Protein AF-A0A535WWK4-F1 (afdb_monomer_lite)

Foldseek 3Di:
DAEACLVQFDPPDLQTHGDPPSCVVLVVCVVQLPDDDPDDDDYYYPHDHNSCVVSPDDPDHDDDDDDDDPVRVVVVCPPDHPPPDDPDD

Sequence (89 aa):
MLDNFETLLEPGQREGRYRDGYAGYGSLLQAIGEARHQSCLVVTSREAPPELAVLGGGAVRTLELGGLGVPEGQVLLAGDVIEVRLEAE

Secondary structure (DSSP, 8-state):
-B--GGGGBPTT-TT-PBPTT-THHHHHHHHHHHS--SS---B--SS--TTHHHH-BTTB-----PPPPHHHHHHHHHSS---------

pLDDT: mean 86.64, std 13.04, range [45.59, 95.75]

Structure (mmCIF, N/CA/C/O backbone):
data_AF-A0A535WWK4-F1
#
_entry.id   AF-A0A535WWK4-F1
#
loop_
_atom_site.group_PDB
_atom_site.id
_atom_site.type_symbol
_atom_site.label_atom_id
_atom_site.label_alt_id
_atom_site.label_comp_id
_atom_site.label_asym_id
_atom_site.label_entity_id
_atom_site.label_seq_id
_atom_site.pdbx_PDB_ins_code
_atom_site.Cartn_x
_atom_site.Cartn_y
_atom_site.Cartn_z
_atom_site.occupancy
_atom_site.B_iso_or_equiv
_atom_site.auth_seq_id
_atom_site.auth_comp_id
_atom_site.auth_asym_id
_atom_site.auth_atom_id
_atom_site.pdbx_PDB_model_num
ATOM 1 N N . MET A 1 1 ? -1.744 -9.571 4.328 1.00 92.38 1 MET A N 1
ATOM 2 C CA . MET A 1 1 ? -1.290 -8.719 3.213 1.00 92.38 1 MET A CA 1
ATOM 3 C C . MET A 1 1 ? -2.403 -8.696 2.187 1.00 92.38 1 MET A C 1
ATOM 5 O O . MET A 1 1 ? -2.993 -9.748 1.970 1.00 92.38 1 MET A O 1
ATOM 9 N N . LEU A 1 2 ? -2.726 -7.526 1.645 1.00 95.62 2 LEU A N 1
ATOM 10 C CA . LEU A 1 2 ? -3.687 -7.356 0.556 1.00 95.62 2 LEU A CA 1
ATOM 11 C C . LEU A 1 2 ? -2.927 -6.804 -0.645 1.00 95.62 2 LEU A C 1
ATOM 13 O O . LEU A 1 2 ? -2.278 -5.768 -0.511 1.00 95.62 2 LEU A O 1
ATOM 17 N N . ASP A 1 3 ? -2.990 -7.515 -1.766 1.00 95.62 3 ASP A N 1
ATOM 18 C CA . ASP A 1 3 ? -2.324 -7.123 -3.005 1.00 95.62 3 ASP A CA 1
ATOM 19 C C . ASP A 1 3 ? -3.328 -6.609 -4.033 1.00 95.62 3 ASP A C 1
ATOM 21 O O . ASP A 1 3 ? -4.500 -6.992 -3.997 1.00 95.62 3 ASP A O 1
ATOM 25 N N . ASN A 1 4 ? -2.868 -5.717 -4.910 1.00 94.62 4 ASN A N 1
ATOM 26 C CA . ASN A 1 4 ? -3.678 -5.041 -5.920 1.00 94.62 4 ASN A CA 1
ATOM 27 C C . ASN A 1 4 ? -4.961 -4.413 -5.352 1.00 94.62 4 ASN A C 1
ATOM 29 O O . ASN A 1 4 ? -6.057 -4.586 -5.898 1.00 94.62 4 ASN A O 1
ATOM 33 N N . PHE A 1 5 ? -4.849 -3.688 -4.237 1.00 95.00 5 PHE A N 1
ATOM 34 C CA . PHE A 1 5 ? -6.010 -3.127 -3.543 1.00 95.00 5 PHE A CA 1
ATOM 35 C C . PHE A 1 5 ? -6.812 -2.137 -4.404 1.00 95.00 5 PHE A C 1
ATOM 37 O O . PHE A 1 5 ? -8.024 -2.020 -4.232 1.00 95.00 5 PHE A O 1
ATOM 44 N N . GLU A 1 6 ? -6.188 -1.495 -5.397 1.00 93.50 6 GLU A N 1
ATOM 45 C CA . GLU A 1 6 ? -6.875 -0.628 -6.359 1.00 93.50 6 GLU A CA 1
ATOM 46 C C . GLU A 1 6 ? -8.004 -1.343 -7.122 1.00 93.50 6 GLU A C 1
ATOM 48 O O . GLU A 1 6 ? -8.925 -0.702 -7.617 1.00 93.50 6 GLU A O 1
ATOM 53 N N . THR A 1 7 ? -7.989 -2.680 -7.194 1.00 94.00 7 THR A N 1
ATOM 54 C CA . THR A 1 7 ? -9.058 -3.466 -7.838 1.00 94.00 7 THR A CA 1
ATOM 55 C C . THR A 1 7 ? -10.409 -3.333 -7.135 1.00 94.00 7 THR A C 1
ATOM 57 O O . THR A 1 7 ? -11.448 -3.569 -7.757 1.00 94.00 7 THR A O 1
ATOM 60 N N . LEU A 1 8 ? -10.405 -2.925 -5.863 1.00 94.44 8 LEU A N 1
ATOM 61 C CA . LEU A 1 8 ? -11.601 -2.656 -5.067 1.00 94.44 8 LEU A CA 1
ATOM 62 C C . LEU A 1 8 ? -12.160 -1.249 -5.317 1.00 94.44 8 LEU A C 1
ATOM 64 O O . LEU A 1 8 ? -13.294 -0.960 -4.928 1.00 94.44 8 LEU A O 1
ATOM 68 N N . LEU A 1 9 ? -11.377 -0.381 -5.962 1.00 92.81 9 LEU A N 1
ATOM 69 C CA . LEU A 1 9 ? -11.729 1.000 -6.256 1.00 92.81 9 LEU A CA 1
ATOM 70 C C . LEU A 1 9 ? -12.325 1.129 -7.668 1.00 92.81 9 LEU A C 1
ATOM 72 O O . LEU A 1 9 ? -12.0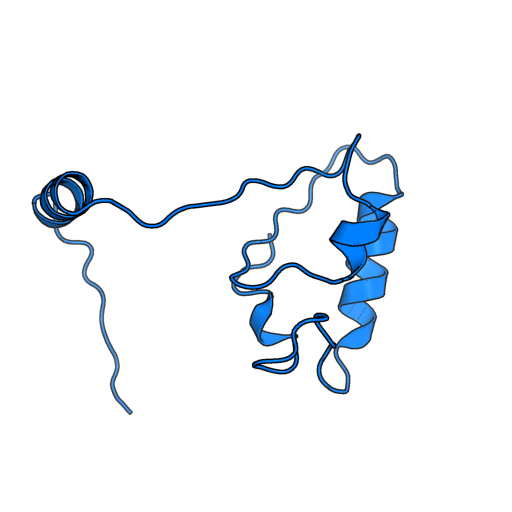91 0.317 -8.575 1.00 92.81 9 LEU A O 1
ATOM 76 N N . GLU A 1 10 ? -13.174 2.133 -7.845 1.00 91.75 10 GLU A N 1
ATOM 77 C CA . GLU A 1 10 ? -13.706 2.559 -9.131 1.00 91.75 10 GLU A CA 1
ATOM 78 C C . GLU A 1 10 ? -12.561 3.144 -9.977 1.00 91.75 10 GLU A C 1
ATOM 80 O O . GLU A 1 10 ? -11.946 4.129 -9.563 1.00 91.75 10 GLU A O 1
ATOM 85 N N . PRO A 1 11 ? -12.268 2.577 -11.163 1.00 85.25 11 PRO A N 1
ATOM 86 C CA . PRO A 1 11 ? -11.137 3.020 -11.971 1.00 85.25 11 PRO A CA 1
ATOM 87 C C . PRO A 1 11 ? -11.249 4.489 -12.384 1.00 85.25 11 PRO A C 1
ATOM 89 O O . PRO A 1 11 ? -12.295 4.935 -12.859 1.00 85.25 11 PRO A O 1
ATOM 92 N N . GLY A 1 12 ? -10.141 5.225 -12.283 1.00 76.44 12 GLY A N 1
ATOM 93 C CA . GLY A 1 12 ? -10.033 6.591 -12.804 1.00 76.44 12 GLY A CA 1
ATOM 94 C C . GLY A 1 12 ? -10.708 7.667 -11.948 1.00 76.44 12 GLY A C 1
ATOM 95 O O . GLY A 1 12 ? -10.742 8.829 -12.358 1.00 76.44 12 GLY A O 1
ATOM 96 N N . GLN A 1 13 ? -11.216 7.317 -10.763 1.00 74.50 13 GLN A N 1
ATOM 97 C CA . GLN A 1 13 ? -11.728 8.288 -9.801 1.00 74.50 13 GLN A CA 1
ATOM 98 C C . GLN A 1 13 ? -10.591 8.860 -8.954 1.00 74.50 13 GLN A C 1
ATOM 100 O O . GLN A 1 13 ? -9.922 8.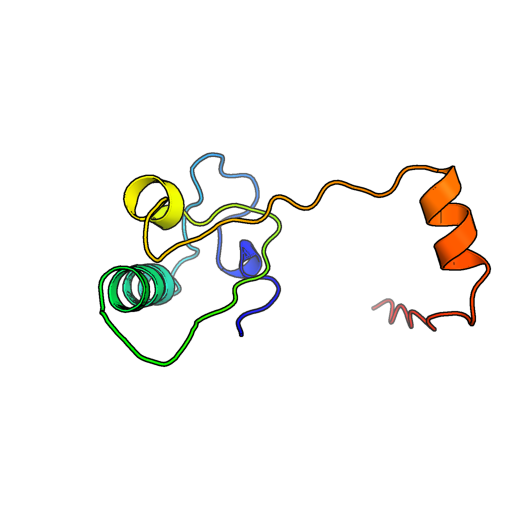150 -8.212 1.00 74.50 13 GLN A O 1
ATOM 105 N N . ARG A 1 14 ? -10.409 10.182 -9.013 1.00 65.12 14 ARG A N 1
ATOM 106 C CA . ARG A 1 14 ? -9.338 10.893 -8.287 1.00 65.12 14 ARG A CA 1
ATOM 107 C C . ARG A 1 14 ? -9.428 10.777 -6.764 1.00 65.12 14 ARG A C 1
ATOM 109 O O . ARG A 1 14 ? -8.417 10.944 -6.095 1.00 65.12 14 ARG A O 1
ATOM 116 N N . GLU A 1 15 ? -10.628 10.544 -6.240 1.00 68.12 15 GLU A N 1
ATOM 117 C CA . GLU A 1 15 ? -10.912 10.527 -4.800 1.00 68.12 15 GLU A CA 1
ATOM 118 C C . GLU A 1 15 ? -11.017 9.104 -4.224 1.00 68.12 15 GLU A C 1
ATOM 120 O O . GLU A 1 15 ? -11.363 8.953 -3.058 1.00 68.12 15 GLU A O 1
ATOM 125 N N . GLY A 1 16 ? -10.698 8.064 -5.012 1.00 75.75 16 GLY A N 1
ATOM 126 C CA . GLY A 1 16 ? -10.659 6.678 -4.538 1.00 75.75 16 GLY A CA 1
ATOM 127 C C . GLY A 1 16 ? -12.012 6.204 -4.005 1.00 75.75 16 GLY A C 1
ATOM 128 O O . GLY A 1 16 ? -12.183 5.998 -2.809 1.00 75.75 16 GLY A O 1
ATOM 129 N N . ARG A 1 17 ? -13.008 6.034 -4.880 1.00 89.38 17 ARG A N 1
ATOM 130 C CA . ARG A 1 17 ? -14.313 5.490 -4.479 1.00 89.38 17 ARG A CA 1
ATOM 131 C C . ARG A 1 17 ? -14.292 3.966 -4.549 1.00 89.38 17 ARG A C 1
ATOM 133 O O . ARG A 1 17 ? -13.824 3.416 -5.534 1.00 89.38 17 ARG A O 1
ATOM 140 N N . TYR A 1 18 ? -14.833 3.279 -3.546 1.00 93.75 18 TYR A N 1
ATOM 141 C CA . TYR A 1 18 ? -15.005 1.824 -3.607 1.00 93.75 18 TYR A CA 1
ATOM 142 C C . TYR A 1 18 ? -16.082 1.428 -4.618 1.00 93.75 18 TYR A C 1
ATOM 144 O O . TYR A 1 18 ? -17.129 2.070 -4.703 1.00 93.75 18 TYR A O 1
ATOM 152 N N . ARG A 1 19 ? -15.853 0.313 -5.315 1.00 94.12 19 ARG A N 1
ATOM 153 C CA . ARG A 1 19 ? -16.884 -0.359 -6.109 1.00 94.12 19 ARG A CA 1
ATOM 154 C C . ARG A 1 19 ? -18.028 -0.830 -5.212 1.00 94.12 19 ARG A C 1
ATOM 156 O O . ARG A 1 19 ? -17.832 -1.131 -4.029 1.00 94.12 19 ARG A O 1
ATOM 163 N N . ASP A 1 20 ? -19.213 -0.962 -5.798 1.00 93.50 20 ASP A N 1
ATOM 164 C CA . ASP A 1 20 ? -20.388 -1.466 -5.090 1.00 93.50 20 ASP A CA 1
ATOM 165 C C . ASP A 1 20 ? -20.101 -2.821 -4.424 1.00 93.50 20 ASP A C 1
ATOM 167 O O . ASP A 1 20 ? -19.547 -3.738 -5.030 1.00 93.50 20 ASP A O 1
ATOM 171 N N . GLY A 1 21 ? -20.453 -2.928 -3.141 1.00 95.00 21 GLY A N 1
ATOM 172 C CA . GLY A 1 21 ? -20.200 -4.115 -2.319 1.00 95.00 21 GLY A CA 1
ATOM 173 C C . GLY A 1 21 ? -18.829 -4.166 -1.635 1.00 95.00 21 GLY A C 1
ATOM 174 O O . GLY A 1 21 ? -18.650 -4.985 -0.736 1.00 95.00 21 GLY A O 1
ATOM 175 N N . TYR A 1 22 ? -17.890 -3.273 -1.968 1.00 95.62 22 TYR A N 1
ATOM 176 C CA . TYR A 1 22 ? -16.530 -3.294 -1.407 1.00 95.62 22 TYR A CA 1
ATOM 177 C C . TYR A 1 22 ? -16.264 -2.257 -0.312 1.00 95.62 22 TYR A C 1
ATOM 179 O O . TYR A 1 22 ? -15.199 -2.284 0.299 1.00 95.62 22 TYR A O 1
ATOM 187 N N . ALA A 1 23 ? -17.237 -1.404 0.019 1.00 93.19 23 ALA A N 1
ATOM 188 C CA . ALA A 1 23 ? -17.094 -0.372 1.054 1.00 93.19 23 ALA A CA 1
ATOM 189 C C . ALA A 1 23 ? -16.667 -0.916 2.437 1.00 93.19 23 ALA A C 1
ATOM 191 O O . ALA A 1 23 ? -16.036 -0.206 3.216 1.00 93.19 23 ALA A O 1
ATOM 192 N N . GLY A 1 24 ? -16.951 -2.190 2.737 1.00 95.62 24 GLY A N 1
ATOM 193 C CA . GLY A 1 24 ? -16.504 -2.837 3.976 1.00 95.62 24 GLY A CA 1
ATOM 194 C C . GLY A 1 24 ? -14.978 -2.923 4.124 1.00 95.62 24 GLY A C 1
ATOM 195 O O . GLY A 1 24 ? -14.480 -2.962 5.248 1.00 95.62 24 GLY A O 1
ATOM 196 N N . TYR A 1 25 ? -14.221 -2.895 3.020 1.00 95.31 25 TYR A N 1
ATOM 197 C CA . TYR A 1 25 ? -12.758 -2.840 3.077 1.00 95.31 25 TYR A CA 1
ATOM 198 C C . TYR A 1 25 ? -12.251 -1.501 3.614 1.00 95.31 25 TYR A C 1
ATOM 200 O O . TYR A 1 25 ? -11.267 -1.492 4.350 1.00 95.31 25 TYR A O 1
ATOM 208 N N . GLY A 1 26 ? -12.957 -0.401 3.348 1.00 94.19 26 GLY A N 1
ATOM 209 C CA . GLY A 1 26 ? -12.654 0.886 3.971 1.00 94.19 26 GLY A CA 1
ATOM 210 C C . GLY A 1 26 ? -12.803 0.833 5.490 1.00 94.19 26 GLY A C 1
ATOM 211 O O . GLY A 1 26 ? -11.894 1.202 6.233 1.00 94.19 26 GLY A O 1
ATOM 212 N N . SER A 1 27 ? -13.895 0.231 5.974 1.00 95.31 27 SER A N 1
ATOM 213 C CA . SER A 1 27 ? -14.100 0.005 7.412 1.00 95.31 27 SER A CA 1
ATOM 214 C C . SER A 1 27 ? -13.017 -0.884 8.036 1.00 95.31 27 SER A C 1
ATOM 216 O O . SER A 1 27 ? -12.615 -0.647 9.173 1.00 95.31 27 SER A O 1
ATOM 218 N N . LEU A 1 28 ? -12.516 -1.886 7.305 1.00 95.00 28 LEU A N 1
ATOM 219 C CA . LEU A 1 28 ? -11.399 -2.723 7.752 1.00 95.00 28 LEU A CA 1
ATOM 220 C C . LEU A 1 28 ? -10.104 -1.913 7.899 1.00 95.00 28 LEU A C 1
ATOM 222 O O . LEU A 1 28 ? -9.429 -2.040 8.922 1.00 95.00 28 LEU A O 1
ATOM 226 N N . LEU A 1 29 ? -9.758 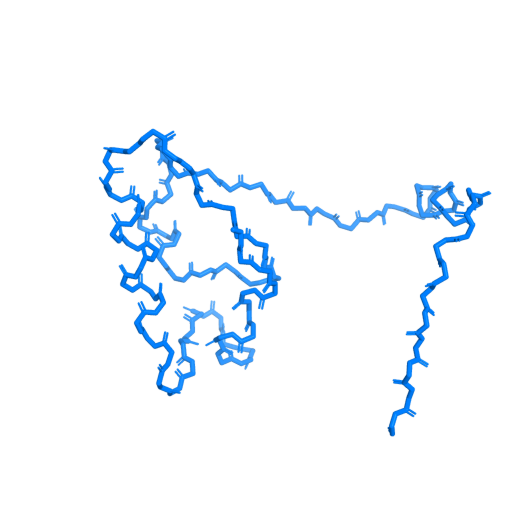-1.094 6.898 1.00 94.62 29 LEU A N 1
ATOM 227 C CA . LEU A 1 29 ? -8.572 -0.235 6.951 1.00 94.62 29 LEU A CA 1
ATOM 228 C C . LEU A 1 29 ? -8.651 0.739 8.125 1.00 94.62 29 LEU A C 1
ATOM 230 O O . LEU A 1 29 ? -7.671 0.888 8.853 1.00 94.62 29 LEU A O 1
ATOM 234 N N . GLN A 1 30 ? -9.822 1.331 8.353 1.00 94.38 30 GLN A N 1
ATOM 235 C CA . GLN A 1 30 ? -10.055 2.215 9.488 1.00 94.38 30 GLN A CA 1
ATOM 236 C C . GLN A 1 30 ? -9.900 1.489 10.828 1.00 94.38 30 GLN A C 1
ATOM 238 O O . GLN A 1 30 ? -9.121 1.923 11.675 1.00 94.38 30 GLN A O 1
ATOM 243 N N . ALA A 1 31 ? -10.561 0.342 10.999 1.00 94.50 31 ALA A N 1
ATOM 244 C CA . ALA A 1 31 ? -10.498 -0.423 12.242 1.00 94.50 31 ALA A CA 1
ATOM 245 C C . ALA A 1 31 ? -9.066 -0.865 12.585 1.00 94.50 31 ALA A C 1
ATOM 247 O O . ALA A 1 31 ? -8.660 -0.799 13.743 1.00 94.50 31 ALA A O 1
ATOM 248 N N . ILE A 1 32 ? -8.291 -1.300 11.589 1.00 94.62 32 ILE A N 1
ATOM 249 C CA . ILE A 1 32 ? -6.890 -1.697 11.779 1.00 94.62 32 ILE A CA 1
ATOM 250 C C . ILE A 1 32 ? -6.003 -0.471 12.023 1.00 94.62 32 ILE A C 1
ATOM 252 O O . ILE A 1 32 ? -5.177 -0.499 12.927 1.00 94.62 32 ILE A O 1
ATOM 256 N N . GLY A 1 33 ? -6.176 0.611 11.261 1.00 93.19 33 GLY A N 1
ATOM 257 C CA . GLY A 1 33 ? -5.351 1.816 11.386 1.00 93.19 33 GLY A CA 1
ATOM 258 C C . GLY A 1 33 ? -5.516 2.554 12.717 1.00 93.19 33 GLY A C 1
ATOM 259 O O . GLY A 1 33 ? -4.560 3.157 13.203 1.00 93.19 33 GLY A O 1
ATOM 260 N N . GLU A 1 34 ? -6.701 2.485 13.327 1.00 93.06 34 GLU A N 1
ATOM 261 C CA . GLU A 1 34 ? -6.995 3.105 14.625 1.00 93.06 34 GLU A CA 1
ATOM 262 C C . GLU A 1 34 ? -6.663 2.190 15.816 1.00 93.06 34 GLU A C 1
ATOM 264 O O . GLU A 1 34 ? -6.353 2.666 16.914 1.00 93.06 34 GLU A O 1
ATOM 269 N N . ALA A 1 35 ? -6.719 0.868 15.631 1.00 92.69 35 ALA A N 1
ATOM 270 C CA . ALA A 1 35 ? -6.492 -0.082 16.709 1.00 92.69 35 ALA A CA 1
ATOM 271 C C . ALA A 1 35 ? -5.002 -0.245 17.036 1.00 92.69 35 ALA A C 1
ATOM 273 O O . ALA A 1 35 ? -4.147 -0.461 16.181 1.00 92.69 35 ALA A O 1
ATOM 274 N N . ARG A 1 36 ? -4.679 -0.261 18.331 1.00 91.81 36 ARG A N 1
ATOM 275 C CA . ARG A 1 36 ? -3.341 -0.635 18.795 1.00 91.81 36 ARG A CA 1
ATOM 276 C C . ARG A 1 36 ? -3.227 -2.158 18.857 1.00 91.81 36 ARG A C 1
ATOM 278 O O . ARG A 1 36 ? -3.719 -2.777 19.796 1.00 91.81 36 ARG A O 1
ATOM 285 N N . HIS A 1 37 ? -2.554 -2.756 17.880 1.00 92.81 37 HIS A N 1
ATOM 286 C CA . HIS A 1 37 ? -2.361 -4.206 17.783 1.00 92.81 37 HIS A CA 1
ATOM 287 C C . HIS A 1 37 ? -0.882 -4.583 17.583 1.00 92.81 37 HIS A C 1
ATOM 289 O O . HIS A 1 37 ? -0.071 -3.763 17.163 1.00 92.81 37 HIS A O 1
ATOM 295 N N . GLN A 1 38 ? -0.516 -5.834 17.889 1.00 94.00 38 GLN A N 1
ATOM 296 C CA . GLN A 1 38 ? 0.849 -6.360 17.683 1.00 94.00 38 GLN A CA 1
ATOM 297 C C . GLN A 1 38 ? 1.060 -7.015 16.306 1.00 94.00 38 GLN A C 1
ATOM 299 O O . GLN A 1 38 ? 2.133 -7.541 16.028 1.00 94.00 38 GLN A O 1
ATOM 304 N N . SER A 1 39 ? 0.039 -7.011 15.452 1.00 92.88 39 SER A N 1
ATOM 305 C CA . SER A 1 39 ? 0.130 -7.405 14.044 1.00 92.88 39 SER A CA 1
ATOM 306 C C . SER A 1 39 ? 0.411 -6.192 13.145 1.00 92.88 39 SER A C 1
ATOM 308 O O . SER A 1 39 ? 0.547 -5.068 13.628 1.00 92.88 39 SER A O 1
ATOM 310 N N . CYS A 1 40 ? 0.483 -6.398 11.831 1.00 93.62 40 CYS A N 1
ATOM 311 C CA . CYS A 1 40 ? 0.428 -5.325 10.842 1.00 93.62 40 CYS A CA 1
ATOM 312 C C . CYS A 1 40 ? -0.373 -5.769 9.613 1.00 93.62 40 CYS A C 1
ATOM 314 O O . CYS A 1 40 ? -0.430 -6.957 9.283 1.00 93.62 40 CYS A O 1
ATOM 316 N N . LEU A 1 41 ? -0.992 -4.804 8.933 1.00 94.94 41 LEU A N 1
ATOM 317 C CA . LEU A 1 41 ? -1.582 -5.000 7.616 1.00 94.94 41 LEU A CA 1
ATOM 318 C C . LEU A 1 41 ? -0.695 -4.307 6.584 1.00 94.94 41 LEU A C 1
ATOM 320 O O . LEU A 1 41 ? -0.460 -3.107 6.671 1.00 94.94 41 LEU A O 1
ATOM 324 N N . VAL A 1 42 ? -0.218 -5.074 5.607 1.00 95.75 42 VAL A N 1
ATOM 325 C CA . VAL A 1 42 ? 0.479 -4.544 4.430 1.00 95.75 42 VAL A CA 1
ATOM 326 C C . VAL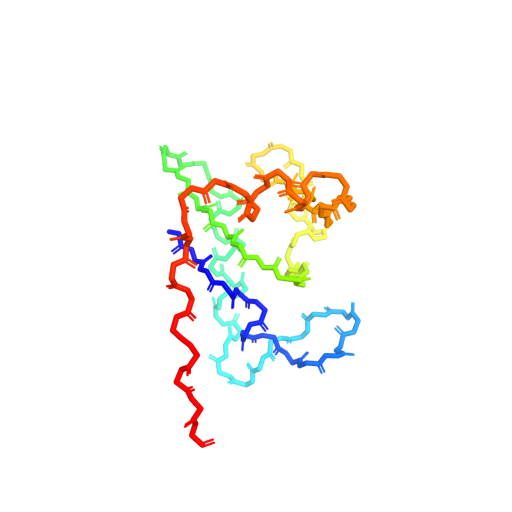 A 1 42 ? -0.501 -4.532 3.269 1.00 95.75 42 VAL A C 1
ATOM 328 O O . VAL A 1 42 ? -1.124 -5.563 2.992 1.00 95.75 42 VAL A O 1
ATOM 331 N N . VAL A 1 43 ? -0.621 -3.376 2.623 1.00 95.38 43 VAL A N 1
ATOM 332 C CA . VAL A 1 43 ? -1.460 -3.156 1.445 1.00 95.38 43 VAL A CA 1
ATOM 333 C C . VAL A 1 43 ? -0.563 -2.676 0.312 1.00 95.38 43 VAL A C 1
ATOM 335 O O . VAL A 1 43 ? 0.171 -1.704 0.487 1.00 95.38 43 VAL A O 1
ATOM 338 N N . THR A 1 44 ? -0.615 -3.351 -0.830 1.00 95.56 44 THR A N 1
ATOM 339 C CA . THR A 1 44 ? 0.007 -2.898 -2.077 1.00 95.56 44 THR A CA 1
ATOM 340 C C . THR A 1 44 ? -1.086 -2.426 -3.024 1.00 95.56 44 THR A C 1
ATOM 342 O O . THR A 1 44 ? -2.114 -3.084 -3.199 1.00 95.56 44 THR A O 1
ATOM 345 N N . SER A 1 45 ? -0.895 -1.229 -3.574 1.00 93.12 45 SER A N 1
ATOM 346 C CA . SER A 1 45 ? -1.888 -0.579 -4.419 1.00 93.12 45 SER A CA 1
ATOM 347 C C . SER A 1 45 ? -1.236 0.382 -5.402 1.00 93.12 45 SER A C 1
ATOM 349 O O . SER A 1 45 ? -0.219 0.996 -5.080 1.00 93.12 45 SER A O 1
ATOM 351 N N . ARG A 1 46 ? -1.848 0.549 -6.577 1.00 91.06 46 ARG A N 1
ATOM 352 C CA . ARG A 1 46 ? -1.511 1.636 -7.522 1.00 91.06 46 ARG A CA 1
ATOM 353 C C . ARG A 1 46 ? -2.218 2.954 -7.204 1.00 91.06 46 ARG A C 1
ATOM 355 O O . ARG A 1 46 ? -1.768 4.005 -7.647 1.00 91.06 46 ARG A O 1
ATOM 362 N N . GLU A 1 47 ? -3.315 2.894 -6.457 1.00 90.25 47 GLU A N 1
ATOM 363 C CA . GLU A 1 47 ? -4.126 4.048 -6.060 1.00 90.25 47 GLU A CA 1
ATOM 364 C C . GLU A 1 47 ? -4.220 4.102 -4.531 1.00 90.25 47 GLU A C 1
ATOM 366 O O . GLU A 1 47 ? -4.389 3.071 -3.876 1.00 90.25 47 GLU A O 1
ATOM 371 N N . ALA A 1 48 ? -4.101 5.290 -3.940 1.00 88.69 48 ALA A N 1
ATOM 372 C CA . ALA A 1 48 ? -4.203 5.443 -2.493 1.00 88.69 48 ALA A CA 1
ATOM 373 C C . ALA A 1 48 ? -5.667 5.265 -2.035 1.00 88.69 48 ALA A C 1
ATOM 375 O O . ALA A 1 48 ? -6.535 5.986 -2.531 1.00 88.69 48 ALA A O 1
ATOM 376 N N . PRO A 1 49 ? -5.961 4.358 -1.081 1.00 90.44 49 PRO A N 1
ATOM 377 C CA . PRO A 1 49 ? -7.285 4.276 -0.472 1.00 90.44 49 PRO A CA 1
ATOM 378 C C . PRO A 1 49 ? -7.662 5.594 0.221 1.00 90.44 49 PRO A C 1
ATOM 380 O O . PRO A 1 49 ? -6.786 6.231 0.822 1.00 90.44 49 PRO A O 1
ATOM 383 N N . PRO A 1 50 ? -8.947 5.990 0.205 1.00 90.06 50 PRO A N 1
ATOM 384 C CA . PRO A 1 50 ? -9.389 7.262 0.778 1.00 90.06 50 PRO A CA 1
ATOM 385 C C . PRO A 1 50 ? -9.090 7.367 2.281 1.00 90.06 50 PRO A C 1
ATOM 387 O O . PRO A 1 50 ? -8.821 8.455 2.790 1.00 90.06 50 PRO A O 1
ATOM 390 N N . GLU A 1 51 ? -9.046 6.240 2.998 1.00 92.12 51 GLU A N 1
ATOM 391 C CA . GLU A 1 51 ? -8.747 6.195 4.430 1.00 92.12 51 GLU A CA 1
ATOM 392 C C . GLU A 1 51 ? -7.339 6.708 4.767 1.00 92.12 51 GLU A C 1
ATOM 394 O O . GLU A 1 51 ? -7.127 7.242 5.858 1.00 92.12 51 GLU A O 1
ATOM 399 N N . LEU A 1 52 ? -6.373 6.609 3.844 1.00 89.31 52 LEU A N 1
ATOM 400 C CA . LEU A 1 52 ? -5.007 7.086 4.086 1.00 89.31 52 LEU A CA 1
ATOM 401 C C . LEU A 1 52 ? -4.930 8.606 4.268 1.00 89.31 52 LEU A C 1
ATOM 403 O O . LEU A 1 52 ? -4.025 9.080 4.953 1.00 89.31 52 LEU A O 1
ATOM 407 N N . ALA A 1 53 ? -5.879 9.366 3.713 1.00 87.94 53 ALA A N 1
ATOM 408 C CA . ALA A 1 53 ? -5.938 10.815 3.902 1.00 87.94 53 ALA A CA 1
ATOM 409 C C . ALA A 1 53 ? -6.215 11.201 5.365 1.00 87.94 53 ALA A C 1
ATOM 411 O O . ALA A 1 53 ? -5.780 12.258 5.818 1.00 87.94 53 ALA A O 1
ATOM 412 N N . VAL A 1 54 ? -6.924 10.339 6.103 1.00 88.81 54 VAL A N 1
ATOM 413 C CA . VAL A 1 54 ? -7.307 10.564 7.505 1.00 88.81 54 VAL A CA 1
ATOM 414 C C . VAL A 1 54 ? -6.357 9.847 8.461 1.00 88.81 54 VAL A C 1
ATOM 416 O O . VAL A 1 54 ? -5.946 10.417 9.468 1.00 88.81 54 VAL A O 1
ATOM 419 N N . LEU A 1 55 ? -5.998 8.601 8.146 1.00 89.62 55 LEU A N 1
ATOM 420 C CA . LEU A 1 55 ? -5.180 7.743 9.007 1.00 89.62 55 LEU A CA 1
ATOM 421 C C . LEU A 1 55 ? -3.676 8.006 8.871 1.00 89.62 55 LEU A C 1
ATOM 423 O O . LEU A 1 55 ? -2.896 7.480 9.661 1.00 89.62 55 LEU A O 1
ATOM 427 N N . GLY A 1 56 ? -3.254 8.766 7.859 1.00 80.88 56 GLY A N 1
ATOM 428 C CA . GLY A 1 56 ? -1.848 9.000 7.556 1.00 80.88 56 GLY A CA 1
ATOM 429 C C . GLY A 1 56 ? -1.065 9.574 8.741 1.00 80.88 56 GLY A C 1
ATOM 430 O O . GLY A 1 56 ? -1.398 10.627 9.282 1.00 80.88 56 GLY A O 1
ATOM 431 N N . GLY A 1 57 ? 0.030 8.901 9.106 1.00 77.19 57 GLY A N 1
ATOM 432 C CA . GLY A 1 57 ? 0.897 9.292 10.216 1.00 77.19 57 GLY A CA 1
ATOM 433 C C . GLY A 1 57 ? 0.783 8.364 11.430 1.00 77.19 57 GLY A C 1
ATOM 434 O O . GLY A 1 57 ? -0.125 7.550 11.566 1.00 77.19 57 GLY A O 1
ATOM 435 N N . GLY A 1 58 ? 1.763 8.445 12.335 1.00 84.62 58 GLY A N 1
ATOM 436 C CA . GLY A 1 58 ? 1.805 7.584 13.520 1.00 84.62 58 GLY A CA 1
ATOM 437 C C . GLY A 1 58 ? 2.022 6.102 13.181 1.00 84.62 58 GLY A C 1
ATOM 438 O O . GLY A 1 58 ? 3.110 5.728 12.732 1.00 84.62 58 GLY A O 1
ATOM 439 N N . ALA A 1 59 ? 1.010 5.268 13.454 1.00 87.81 59 ALA A N 1
ATOM 440 C CA . ALA A 1 59 ? 1.045 3.813 13.264 1.00 87.81 59 ALA A CA 1
ATOM 441 C C . ALA A 1 59 ? 0.811 3.383 11.805 1.00 87.81 59 ALA A C 1
ATOM 443 O O . ALA A 1 59 ? 1.280 2.316 11.409 1.00 87.81 59 ALA A O 1
ATOM 444 N N . VAL A 1 60 ? 0.150 4.221 10.997 1.00 93.62 60 VAL A N 1
ATOM 445 C CA . VAL A 1 60 ? -0.050 3.979 9.564 1.00 93.62 60 VAL A CA 1
ATOM 446 C C . VAL A 1 60 ? 1.043 4.695 8.780 1.00 93.62 60 VAL A C 1
ATOM 448 O O . VAL A 1 60 ? 1.328 5.877 8.994 1.00 93.62 60 VAL A O 1
ATOM 451 N N . ARG A 1 61 ? 1.699 3.959 7.881 1.00 92.19 61 ARG A N 1
ATOM 452 C CA . ARG A 1 61 ? 2.844 4.436 7.101 1.00 92.19 61 ARG A CA 1
ATOM 453 C C . ARG A 1 61 ? 2.641 4.092 5.635 1.00 92.19 61 ARG A C 1
ATOM 455 O O . ARG A 1 61 ? 2.273 2.966 5.318 1.00 92.19 61 ARG A O 1
ATOM 462 N N . THR A 1 62 ? 2.952 5.051 4.773 1.00 92.94 62 THR A N 1
ATOM 463 C CA . THR A 1 62 ? 2.931 4.879 3.320 1.00 92.94 62 THR A CA 1
ATOM 464 C C . THR A 1 62 ? 4.359 4.884 2.796 1.00 92.94 62 THR A C 1
ATOM 466 O O . THR A 1 62 ? 5.191 5.676 3.248 1.00 92.94 62 THR A O 1
ATOM 469 N N . LEU A 1 63 ? 4.638 3.988 1.855 1.00 93.62 63 LEU A N 1
ATOM 470 C CA . LEU A 1 63 ? 5.866 3.972 1.076 1.00 93.62 63 LEU A CA 1
ATOM 471 C C . LEU A 1 63 ? 5.488 4.156 -0.392 1.00 93.62 63 LEU A C 1
ATOM 473 O O . LEU A 1 63 ? 4.939 3.244 -1.003 1.00 93.62 63 LEU A O 1
ATOM 477 N N . GLU A 1 64 ? 5.788 5.329 -0.938 1.00 92.56 64 GLU A N 1
ATOM 478 C CA . GLU A 1 64 ? 5.592 5.612 -2.359 1.00 92.56 64 GLU A CA 1
ATOM 479 C C . GLU A 1 64 ? 6.682 4.908 -3.172 1.00 92.56 64 GLU A C 1
ATOM 481 O O . GLU A 1 64 ? 7.874 5.191 -3.012 1.00 92.56 64 GLU A O 1
ATOM 486 N N . LEU A 1 65 ? 6.277 3.976 -4.035 1.00 92.12 65 LEU A N 1
ATOM 487 C CA . LEU A 1 65 ? 7.184 3.271 -4.935 1.00 92.12 65 LEU A CA 1
ATOM 488 C C . LEU A 1 65 ? 7.173 3.947 -6.305 1.00 92.12 65 LEU A C 1
ATOM 490 O O . LEU A 1 65 ? 6.183 3.907 -7.033 1.00 92.12 65 LEU A O 1
ATOM 494 N N . GLY A 1 66 ? 8.298 4.569 -6.653 1.00 91.62 66 GLY A N 1
ATOM 495 C CA . GLY A 1 66 ? 8.529 5.083 -7.998 1.00 91.62 66 GLY A CA 1
ATOM 496 C C . GLY A 1 66 ? 8.801 3.965 -9.004 1.00 91.62 66 GLY A C 1
ATOM 497 O O . GLY A 1 66 ? 9.163 2.844 -8.644 1.00 91.62 66 GLY A O 1
ATOM 498 N N . GLY A 1 67 ? 8.668 4.294 -10.289 1.00 90.50 67 GLY A N 1
ATOM 499 C CA . GLY A 1 67 ? 9.157 3.430 -11.360 1.00 90.50 67 GLY A CA 1
ATOM 500 C C . GLY A 1 67 ? 10.685 3.333 -11.351 1.00 90.50 67 GLY A C 1
ATOM 501 O O . GLY A 1 67 ? 11.379 4.231 -10.871 1.00 90.50 67 GLY A O 1
ATOM 502 N N . LEU A 1 68 ? 11.210 2.247 -11.914 1.00 93.31 68 LEU A N 1
ATOM 503 C CA . LEU A 1 68 ? 12.645 2.104 -12.142 1.00 93.31 68 LEU A CA 1
ATOM 504 C C . LEU A 1 68 ? 13.101 3.031 -13.272 1.00 93.31 68 LEU A C 1
ATOM 506 O O . LEU A 1 68 ? 12.396 3.211 -14.268 1.00 93.31 68 LEU A O 1
ATOM 510 N N . GLY A 1 69 ? 14.303 3.588 -13.130 1.00 95.06 69 GLY A N 1
ATOM 511 C CA . GLY A 1 69 ? 14.990 4.219 -14.245 1.00 95.06 69 GLY A CA 1
ATOM 512 C C . GLY A 1 69 ? 15.432 3.180 -15.276 1.00 95.06 69 GLY A C 1
ATOM 513 O O . GLY A 1 69 ? 15.434 1.970 -15.035 1.00 95.06 69 GLY A O 1
ATOM 514 N N . VAL A 1 70 ? 15.794 3.657 -16.468 1.00 94.19 70 VAL A N 1
ATOM 515 C CA . VAL A 1 70 ? 16.229 2.779 -17.565 1.00 94.19 70 VAL A CA 1
ATOM 516 C C . VAL A 1 70 ? 17.459 1.941 -17.178 1.00 94.19 70 VAL A C 1
ATOM 518 O O . VAL A 1 70 ? 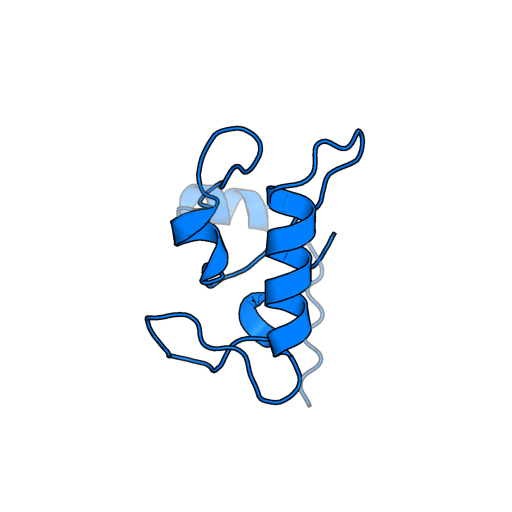17.422 0.736 -17.430 1.00 94.19 70 VAL A O 1
ATOM 521 N N . PRO A 1 71 ? 18.517 2.496 -16.547 1.00 93.88 71 PRO A N 1
ATOM 522 C CA . PRO A 1 71 ? 19.667 1.694 -16.127 1.00 93.88 71 PRO A CA 1
ATOM 523 C C . PRO A 1 71 ? 19.300 0.617 -15.097 1.00 93.88 71 PRO A C 1
ATOM 525 O O . PRO A 1 71 ? 19.735 -0.525 -15.219 1.00 93.88 71 PRO A O 1
ATOM 528 N N . GLU A 1 72 ? 18.459 0.946 -14.115 1.00 92.44 72 GLU A N 1
ATOM 529 C CA . GLU A 1 72 ? 18.008 0.007 -13.085 1.00 92.44 72 GLU A CA 1
ATOM 530 C C . GLU A 1 72 ? 17.143 -1.106 -13.690 1.00 92.44 72 GLU A C 1
ATOM 532 O O . GLU A 1 72 ? 17.301 -2.277 -13.342 1.00 92.44 72 GLU A O 1
ATOM 537 N N . GLY A 1 73 ? 16.275 -0.760 -14.644 1.00 91.19 73 GLY A N 1
ATOM 538 C CA . GLY A 1 73 ? 15.478 -1.724 -15.398 1.00 91.19 73 GLY A CA 1
ATOM 539 C C . GLY A 1 73 ? 16.339 -2.666 -16.244 1.00 91.19 73 GLY A C 1
ATOM 540 O O . GLY A 1 73 ? 16.078 -3.865 -16.274 1.00 91.19 73 GLY A O 1
ATOM 541 N N . GLN A 1 74 ? 17.400 -2.159 -16.881 1.00 90.31 74 GLN A N 1
ATOM 542 C CA . GLN A 1 74 ? 18.352 -2.991 -17.628 1.00 90.31 74 GLN A CA 1
ATOM 543 C C . GLN A 1 74 ? 19.066 -3.995 -16.719 1.00 90.31 74 GLN A C 1
ATOM 545 O O . GLN A 1 74 ? 19.200 -5.156 -17.096 1.00 90.31 74 GLN A O 1
ATOM 550 N N . VAL A 1 75 ? 19.482 -3.575 -15.519 1.00 91.94 75 VAL A N 1
ATOM 551 C CA . VAL A 1 75 ? 20.092 -4.475 -14.527 1.00 91.94 75 VAL A CA 1
ATOM 552 C C . VAL A 1 75 ? 19.098 -5.539 -14.065 1.00 91.94 75 VAL A C 1
ATOM 554 O O . VAL A 1 75 ? 19.456 -6.713 -14.018 1.00 91.94 75 VAL A O 1
ATOM 557 N N . LEU A 1 76 ? 17.851 -5.152 -13.770 1.00 89.06 76 LEU A N 1
ATOM 558 C CA . LEU A 1 76 ? 16.810 -6.090 -13.346 1.00 89.06 76 LEU A CA 1
ATOM 559 C C . LEU A 1 76 ? 16.552 -7.170 -14.407 1.00 89.06 76 LEU A C 1
ATOM 561 O O . LEU A 1 76 ? 16.449 -8.345 -14.073 1.00 89.06 76 LEU A O 1
ATOM 565 N N . LEU A 1 77 ? 16.473 -6.772 -15.678 1.00 87.81 77 LEU A N 1
ATOM 566 C CA . LEU A 1 77 ? 16.206 -7.675 -16.800 1.00 87.81 77 LEU A CA 1
ATOM 567 C C . LEU A 1 77 ? 17.420 -8.525 -17.207 1.00 87.81 77 LEU A C 1
ATOM 569 O O . LEU A 1 77 ? 17.243 -9.553 -17.853 1.00 87.81 77 LEU A O 1
ATOM 573 N N . ALA A 1 78 ? 18.637 -8.091 -16.869 1.00 86.62 78 ALA A N 1
ATOM 574 C CA . ALA A 1 78 ? 19.873 -8.824 -17.142 1.00 86.62 78 ALA A CA 1
ATOM 575 C C . ALA A 1 78 ? 20.195 -9.904 -16.088 1.00 86.62 78 ALA A C 1
ATOM 577 O O . ALA A 1 78 ? 21.086 -10.721 -16.322 1.00 86.62 78 ALA A O 1
ATOM 578 N N . GLY A 1 79 ? 19.510 -9.897 -14.936 1.00 79.75 79 GLY A N 1
ATOM 579 C CA . GLY A 1 79 ? 19.533 -11.002 -13.972 1.00 79.75 79 GLY A CA 1
ATOM 580 C C . GLY A 1 79 ? 18.785 -12.239 -14.483 1.00 79.75 79 GLY A C 1
ATOM 581 O O . GLY A 1 79 ? 18.167 -12.194 -15.546 1.00 79.75 79 GLY A O 1
ATOM 582 N N . ASP A 1 80 ? 18.834 -13.349 -13.732 1.00 69.75 80 ASP A N 1
ATOM 583 C CA . ASP A 1 80 ? 18.063 -14.558 -14.060 1.00 69.75 80 ASP A CA 1
ATOM 584 C C . ASP A 1 80 ? 16.595 -14.185 -14.319 1.00 69.75 80 ASP A C 1
ATOM 586 O O . ASP A 1 80 ? 15.934 -13.552 -13.491 1.00 69.75 80 ASP A O 1
ATOM 590 N N . VAL A 1 81 ? 16.123 -14.533 -15.517 1.00 61.06 81 VAL A N 1
ATOM 591 C CA . VAL A 1 81 ? 14.838 -14.107 -16.073 1.00 61.06 81 VAL A CA 1
ATOM 592 C C . VAL A 1 81 ? 13.708 -14.457 -15.106 1.00 61.06 81 VAL A C 1
ATOM 594 O O . VAL A 1 81 ? 13.441 -15.629 -14.842 1.00 61.06 81 VAL A O 1
ATOM 597 N N . ILE A 1 82 ? 12.992 -13.442 -14.621 1.00 62.06 82 ILE A N 1
ATOM 598 C CA . ILE A 1 82 ? 11.652 -13.649 -14.073 1.00 62.06 82 ILE A CA 1
ATOM 599 C C . ILE A 1 82 ? 10.783 -14.057 -15.268 1.00 62.06 82 ILE A C 1
ATOM 601 O O . ILE A 1 82 ? 10.436 -13.212 -16.093 1.00 62.06 82 ILE A O 1
ATOM 605 N N . GLU A 1 83 ? 10.480 -15.352 -15.413 1.00 55.50 83 GLU A N 1
ATOM 606 C CA . GLU A 1 83 ? 9.512 -15.823 -16.411 1.00 55.50 83 GLU A CA 1
ATOM 607 C C . GLU A 1 83 ? 8.137 -15.226 -16.089 1.00 55.50 83 GLU A C 1
ATOM 609 O O . GLU A 1 83 ? 7.366 -15.756 -15.289 1.00 55.50 83 GLU A O 1
ATOM 614 N N . VAL A 1 84 ? 7.815 -14.102 -16.724 1.00 59.16 84 VAL A N 1
ATOM 615 C CA . VAL A 1 84 ? 6.462 -13.554 -16.727 1.00 59.16 84 VAL A CA 1
ATOM 616 C C . VAL A 1 84 ? 5.681 -14.300 -17.805 1.00 59.16 84 VAL A C 1
ATOM 618 O O . VAL A 1 84 ? 5.752 -13.963 -18.986 1.00 59.16 84 VAL A O 1
ATOM 621 N N . ARG A 1 85 ? 4.949 -15.350 -17.412 1.00 47.78 85 ARG A N 1
ATOM 622 C CA . ARG A 1 85 ? 3.959 -15.983 -18.294 1.00 47.78 85 ARG A CA 1
ATOM 623 C C . ARG A 1 85 ? 2.771 -15.042 -18.452 1.00 47.78 85 ARG A C 1
ATOM 625 O O . ARG A 1 85 ? 1.966 -14.884 -17.540 1.00 47.78 85 ARG A O 1
ATOM 632 N N . LEU A 1 86 ? 2.693 -14.404 -19.613 1.00 49.62 86 LEU A N 1
ATOM 633 C CA . LEU A 1 86 ? 1.494 -13.713 -20.065 1.00 49.62 86 LEU A CA 1
ATOM 634 C C . LEU A 1 86 ? 0.570 -14.764 -20.689 1.00 49.62 86 LEU A C 1
ATOM 636 O O . LEU A 1 86 ? 0.748 -15.136 -21.846 1.00 49.62 86 LEU A O 1
ATOM 640 N N . GLU A 1 87 ? -0.388 -15.268 -19.913 1.00 49.34 87 GLU A N 1
ATOM 641 C CA . GLU A 1 87 ? -1.552 -15.957 -20.476 1.00 49.34 87 GLU A CA 1
ATOM 642 C C . GLU A 1 87 ? -2.425 -14.872 -21.127 1.00 49.34 87 GLU A C 1
ATOM 644 O O . GLU A 1 87 ? -3.017 -14.038 -20.439 1.00 49.34 87 GLU A O 1
ATOM 649 N N . ALA A 1 88 ? -2.408 -14.815 -22.458 1.00 45.59 88 ALA A N 1
ATOM 650 C CA . ALA A 1 88 ? -3.332 -14.004 -23.236 1.00 45.59 88 ALA A CA 1
ATOM 651 C C . ALA A 1 88 ? -4.597 -14.834 -23.490 1.00 45.59 88 ALA A C 1
ATOM 653 O O . ALA A 1 88 ? -4.513 -15.890 -24.120 1.00 45.59 88 ALA A O 1
ATOM 654 N N . GLU A 1 89 ? -5.733 -14.351 -22.990 1.00 46.16 89 GLU A N 1
ATOM 655 C CA . GLU A 1 89 ? -7.081 -14.807 -23.361 1.00 46.16 89 GLU A CA 1
ATOM 656 C C . GLU A 1 89 ? -7.638 -13.930 -24.491 1.00 46.16 89 GLU A C 1
ATOM 658 O O . GLU A 1 89 ? -7.440 -12.690 -24.428 1.00 46.16 89 GLU A O 1
#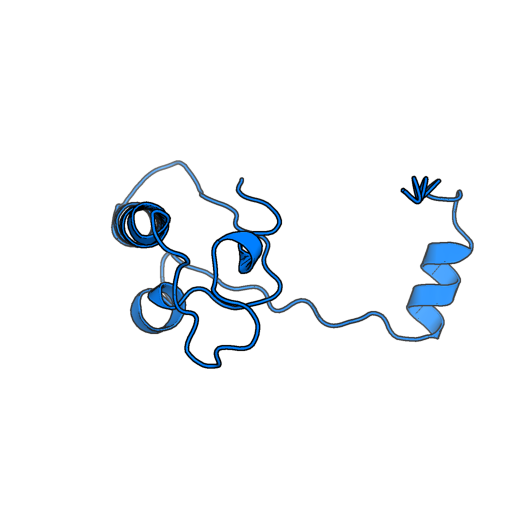

Radius of gyration: 16.6 Å; chains: 1; bounding box: 40×27×42 Å